Protein AF-X1EXQ2-F1 (afdb_monomer)

pLDDT: mean 96.94, std 2.35, range [81.19, 98.56]

Radius of gyration: 18.74 Å; Cα contacts (8 Å, |Δi|>4): 34; chains: 1; bounding box: 44×21×46 Å

Organism: NCBI:txid412755

Solvent-accessible surface area (backbone atoms only — not comparable to full-atom values): 4515 Å² total; per-residue (Å²): 133,84,50,69,66,57,52,31,51,55,49,25,52,52,47,58,66,44,48,61,58,50,51,56,50,51,61,62,41,47,59,54,52,45,55,54,55,51,72,72,60,80,49,68,70,58,42,52,54,49,40,53,52,52,69,72,56,75,89,78,81,82,58,40,65,61,49,30,56,53,51,49,56,63,75,71,111

Foldseek 3Di:
DDDLLRVLVVQLVVLVVCQVVVQVVLVVVLVVVLVVVVVVPPDDVVSVVSNVVSVPDHDDTDDSVVVSVVSSVVVVD

Mean predicted aligned error: 3.09 Å

Nearest PDB structures (foldseek):
  6fbv-assembly1_D  TM=4.678E-01  e=7.153E+00  Mycobacterium tuberculosis H37Rv

Secondary structure (DSSP, 8-state):
---HHHHHHHHHHHHHHHHHHHHHHHHHHHHHHHHHHHHTT--HHHHHHHHHHHHH-------HHHHHHHHHHHHT-

Structure (mmCIF, N/CA/C/O backbone):
data_AF-X1EXQ2-F1
#
_entry.id   AF-X1EXQ2-F1
#
loop_
_atom_site.group_PDB
_atom_site.id
_atom_site.type_symbol
_atom_site.label_atom_id
_atom_site.label_alt_id
_atom_site.label_comp_id
_atom_site.label_asym_id
_atom_site.label_entity_id
_atom_site.label_seq_id
_atom_site.pdbx_PDB_ins_code
_atom_site.Cartn_x
_atom_site.Cartn_y
_atom_site.Cartn_z
_atom_site.occupancy
_atom_site.B_iso_or_equiv
_atom_site.auth_seq_id
_atom_site.auth_comp_id
_atom_site.auth_asym_id
_atom_site.auth_atom_id
_atom_site.pdbx_PDB_model_num
ATOM 1 N N . MET A 1 1 ? 24.696 6.267 -23.476 1.00 81.19 1 MET A N 1
ATOM 2 C CA . MET A 1 1 ? 23.297 6.473 -23.042 1.00 81.19 1 MET A CA 1
ATOM 3 C C . MET A 1 1 ? 22.705 5.108 -22.749 1.00 81.19 1 MET A C 1
ATOM 5 O O . MET A 1 1 ? 22.903 4.238 -23.588 1.00 81.19 1 MET A O 1
ATOM 9 N N . PRO A 1 2 ? 22.060 4.889 -21.592 1.00 89.31 2 PRO A N 1
ATOM 10 C CA . PRO A 1 2 ? 21.374 3.629 -21.337 1.00 89.31 2 PRO A CA 1
ATOM 11 C C . PRO A 1 2 ? 20.213 3.449 -22.321 1.00 89.31 2 PRO A C 1
ATOM 13 O O . PRO A 1 2 ? 19.537 4.413 -22.687 1.00 89.31 2 PRO A O 1
ATOM 16 N N . THR A 1 3 ? 19.988 2.213 -22.738 1.00 96.69 3 THR A N 1
ATOM 17 C CA . THR A 1 3 ? 18.854 1.798 -23.564 1.00 96.69 3 THR A CA 1
ATOM 18 C C . THR A 1 3 ? 17.545 1.857 -22.774 1.00 96.69 3 THR A C 1
ATOM 20 O O . THR A 1 3 ? 17.526 1.845 -21.539 1.00 96.69 3 THR A O 1
ATOM 23 N N . ILE A 1 4 ? 16.418 1.862 -23.490 1.00 95.88 4 ILE A N 1
ATOM 24 C CA . ILE A 1 4 ? 15.082 1.758 -22.882 1.00 95.88 4 ILE A CA 1
ATOM 25 C C . ILE A 1 4 ? 14.979 0.484 -22.025 1.00 95.88 4 ILE A C 1
ATOM 27 O O . ILE A 1 4 ? 14.480 0.541 -20.904 1.00 95.88 4 ILE A O 1
ATOM 31 N N . ALA A 1 5 ? 15.509 -0.64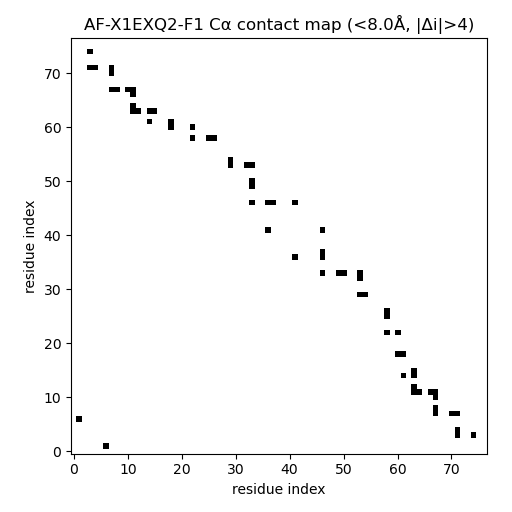7 -22.499 1.00 95.88 5 ALA A N 1
ATOM 32 C CA . ALA A 1 5 ? 15.491 -1.907 -21.756 1.00 95.88 5 ALA A CA 1
ATOM 33 C C . ALA A 1 5 ? 16.279 -1.822 -20.435 1.00 95.88 5 ALA A C 1
ATOM 35 O O . ALA A 1 5 ? 15.781 -2.241 -19.389 1.00 95.88 5 ALA A O 1
ATOM 36 N N . GLU A 1 6 ? 17.471 -1.218 -20.449 1.00 97.75 6 GLU A N 1
ATOM 37 C CA . GLU A 1 6 ? 18.280 -1.023 -19.237 1.00 97.75 6 GLU A CA 1
ATOM 38 C C . GLU A 1 6 ? 17.591 -0.088 -18.234 1.00 97.75 6 GLU A C 1
ATOM 40 O O . GLU A 1 6 ? 17.606 -0.337 -17.025 1.00 97.75 6 GLU A O 1
ATOM 45 N N . MET A 1 7 ? 16.940 0.974 -18.718 1.00 97.81 7 MET A N 1
ATOM 46 C CA . MET A 1 7 ? 16.174 1.886 -17.866 1.00 97.81 7 MET A CA 1
ATOM 47 C C . MET A 1 7 ? 14.941 1.210 -17.251 1.00 97.81 7 MET A C 1
ATOM 49 O O . MET A 1 7 ? 14.693 1.382 -16.052 1.00 97.81 7 MET A O 1
ATOM 53 N N . ALA A 1 8 ? 14.219 0.401 -18.030 1.00 97.94 8 ALA A N 1
ATOM 54 C CA . ALA A 1 8 ? 13.085 -0.384 -17.554 1.00 97.94 8 ALA A CA 1
ATOM 55 C C . ALA A 1 8 ? 13.528 -1.404 -16.492 1.00 97.94 8 ALA A C 1
ATOM 57 O O . ALA A 1 8 ? 12.980 -1.427 -15.391 1.00 97.94 8 ALA A O 1
ATOM 58 N N . SER A 1 9 ? 14.594 -2.170 -16.742 1.00 97.88 9 SER A N 1
ATOM 59 C CA . SER A 1 9 ? 15.134 -3.113 -15.751 1.00 97.88 9 SER A CA 1
ATOM 60 C C . SER A 1 9 ? 15.504 -2.405 -14.446 1.00 97.88 9 SER A C 1
ATOM 62 O O . SER A 1 9 ? 15.067 -2.802 -13.364 1.00 97.88 9 SER A O 1
ATOM 64 N N . LYS A 1 10 ? 16.228 -1.281 -14.540 1.00 98.06 10 LYS A N 1
ATOM 65 C CA . LYS A 1 10 ? 16.625 -0.480 -13.374 1.00 98.06 10 LYS A CA 1
ATOM 66 C C . LYS A 1 10 ? 15.421 -0.003 -12.558 1.00 98.06 10 LYS A C 1
ATOM 68 O O . LYS A 1 10 ? 15.488 0.028 -11.326 1.00 98.06 10 LYS A O 1
ATOM 73 N N . GLY A 1 11 ? 14.344 0.418 -13.217 1.00 97.75 11 GLY A N 1
ATOM 74 C CA . GLY A 1 11 ? 13.123 0.859 -12.547 1.00 97.75 11 GLY A CA 1
ATOM 75 C C . GLY A 1 11 ? 12.361 -0.289 -11.884 1.00 97.75 11 GLY A C 1
ATOM 76 O O . GLY A 1 11 ? 11.975 -0.162 -10.719 1.00 97.75 11 GLY A O 1
ATOM 77 N N . ALA A 1 12 ? 12.239 -1.432 -12.563 1.00 98.12 12 ALA A N 1
ATOM 78 C CA . ALA A 1 12 ? 11.595 -2.623 -12.019 1.00 98.12 12 ALA A CA 1
ATOM 79 C C . ALA A 1 12 ? 12.328 -3.119 -10.764 1.00 98.12 12 ALA A C 1
ATOM 81 O O . ALA A 1 12 ? 11.700 -3.379 -9.739 1.00 98.12 12 ALA A O 1
ATOM 82 N N . ASP A 1 13 ? 13.662 -3.135 -10.783 1.00 98.12 13 ASP A N 1
ATOM 83 C CA . ASP A 1 13 ? 14.468 -3.531 -9.626 1.00 98.12 13 ASP A CA 1
ATOM 84 C C . ASP A 1 13 ? 14.322 -2.572 -8.445 1.00 98.12 13 ASP A C 1
ATOM 86 O O . ASP A 1 13 ? 14.257 -2.995 -7.288 1.00 98.12 13 ASP A O 1
ATOM 90 N N . LYS A 1 14 ? 14.239 -1.263 -8.713 1.00 98.00 14 LYS A N 1
ATOM 91 C CA . LYS A 1 14 ? 13.941 -0.275 -7.667 1.00 98.00 14 LYS A CA 1
ATOM 92 C C . LYS A 1 14 ? 12.572 -0.529 -7.044 1.00 98.00 14 LYS A C 1
ATOM 94 O O . LYS A 1 14 ? 12.451 -0.468 -5.822 1.00 98.00 14 LYS A O 1
ATOM 99 N N . LEU A 1 15 ? 11.563 -0.820 -7.863 1.00 97.88 15 LEU A N 1
ATOM 100 C CA . LEU A 1 15 ? 10.213 -1.096 -7.389 1.00 97.88 15 LEU A CA 1
ATOM 101 C C . LEU A 1 15 ? 10.156 -2.396 -6.574 1.00 97.88 15 LEU A C 1
ATOM 103 O O . LEU A 1 15 ? 9.591 -2.384 -5.483 1.00 97.88 15 LEU A O 1
ATOM 107 N N . ARG A 1 16 ? 10.828 -3.465 -7.026 1.00 97.25 16 ARG A N 1
ATOM 108 C CA . ARG A 1 16 ? 10.981 -4.727 -6.276 1.00 97.25 16 ARG A CA 1
ATOM 109 C C . ARG A 1 16 ? 11.591 -4.492 -4.897 1.00 97.25 16 ARG A C 1
ATOM 111 O O . ARG A 1 16 ? 11.022 -4.920 -3.899 1.00 97.25 16 ARG A O 1
ATOM 118 N N . ARG A 1 17 ? 12.700 -3.747 -4.819 1.00 96.75 17 ARG A N 1
ATOM 119 C CA . ARG A 1 17 ? 13.340 -3.418 -3.531 1.00 96.75 17 ARG A CA 1
ATOM 120 C C . ARG A 1 17 ? 12.431 -2.595 -2.617 1.00 96.75 17 ARG A C 1
ATOM 122 O O . ARG A 1 17 ? 12.426 -2.807 -1.410 1.00 96.75 17 ARG A O 1
ATOM 129 N N . LYS A 1 18 ? 11.656 -1.664 -3.179 1.00 96.94 18 LYS A N 1
ATOM 130 C CA . LYS A 1 18 ? 10.762 -0.789 -2.407 1.00 96.94 18 LYS A CA 1
ATOM 131 C C . LYS A 1 18 ? 9.485 -1.498 -1.934 1.00 96.94 18 LYS A C 1
ATOM 133 O O . LYS A 1 18 ? 8.895 -1.066 -0.945 1.00 96.94 18 LYS A O 1
ATOM 138 N N . ALA A 1 19 ? 9.064 -2.571 -2.607 1.00 95.06 19 ALA A N 1
ATOM 139 C CA . ALA A 1 19 ? 7.791 -3.243 -2.352 1.00 95.06 19 ALA A CA 1
ATOM 140 C C . ALA A 1 19 ? 7.628 -3.692 -0.889 1.00 95.06 19 ALA A C 1
ATOM 142 O O . ALA A 1 19 ? 6.559 -3.489 -0.313 1.00 95.06 19 ALA A O 1
ATOM 143 N N . GLY A 1 20 ? 8.694 -4.216 -0.270 1.00 92.44 20 GLY A N 1
ATOM 144 C CA . GLY A 1 20 ? 8.679 -4.611 1.142 1.00 92.44 20 GLY A CA 1
ATOM 145 C C . GLY A 1 20 ? 8.411 -3.428 2.078 1.00 92.44 20 GLY A C 1
ATOM 146 O O . GLY A 1 20 ? 7.483 -3.465 2.883 1.00 92.44 20 GLY A O 1
ATOM 147 N N . THR A 1 21 ? 9.149 -2.325 1.913 1.00 97.12 21 THR A N 1
ATOM 148 C CA . THR A 1 21 ? 8.948 -1.106 2.715 1.00 97.12 21 THR A CA 1
ATOM 149 C C . THR A 1 21 ? 7.560 -0.499 2.514 1.00 97.12 21 THR A C 1
ATOM 151 O O . THR A 1 21 ? 6.989 0.037 3.463 1.00 97.12 21 THR A O 1
ATOM 154 N N . MET A 1 22 ? 6.996 -0.577 1.304 1.00 97.81 22 MET A N 1
ATOM 155 C CA . MET A 1 22 ? 5.633 -0.104 1.035 1.00 97.81 22 MET A CA 1
ATOM 156 C C . MET A 1 22 ? 4.589 -0.901 1.819 1.00 97.81 22 MET A C 1
ATOM 158 O O . MET A 1 22 ? 3.721 -0.285 2.435 1.00 97.81 22 MET A O 1
ATOM 162 N N . ALA A 1 23 ? 4.708 -2.232 1.858 1.00 96.69 23 ALA A N 1
ATOM 163 C CA . ALA A 1 23 ? 3.807 -3.084 2.630 1.00 96.69 23 ALA A CA 1
ATOM 164 C C . ALA A 1 23 ? 3.877 -2.753 4.130 1.00 96.69 23 ALA A C 1
ATOM 166 O O . ALA A 1 23 ? 2.859 -2.443 4.747 1.00 96.69 23 ALA A O 1
ATOM 167 N N . SER A 1 24 ? 5.084 -2.713 4.706 1.00 96.62 24 SER A N 1
ATOM 168 C CA . SER A 1 24 ? 5.260 -2.386 6.129 1.00 96.62 24 SER A CA 1
ATOM 169 C C . SER A 1 24 ? 4.765 -0.977 6.473 1.00 96.62 24 SER A C 1
ATOM 171 O O . SER A 1 24 ? 4.152 -0.772 7.520 1.00 96.62 24 SER A O 1
ATOM 173 N N . SER A 1 25 ? 4.991 -0.000 5.588 1.00 97.38 25 SER A N 1
ATOM 174 C CA . SER A 1 25 ? 4.531 1.379 5.795 1.00 97.38 25 SER A CA 1
ATOM 175 C C . SER A 1 25 ? 3.009 1.497 5.736 1.00 97.38 25 SER A C 1
ATOM 177 O O . SER A 1 25 ? 2.439 2.270 6.506 1.00 97.38 25 SER A O 1
ATOM 179 N N . TYR A 1 26 ? 2.358 0.744 4.843 1.00 98.06 26 TYR A N 1
ATOM 180 C CA . TYR A 1 26 ? 0.902 0.694 4.737 1.00 98.06 26 TYR A CA 1
ATOM 181 C C . TYR A 1 26 ? 0.278 0.143 6.021 1.00 98.06 26 TYR A C 1
ATOM 183 O O . TYR A 1 26 ? -0.558 0.816 6.622 1.00 98.06 26 TYR A O 1
ATOM 191 N N . GLU A 1 27 ? 0.739 -1.016 6.499 1.00 96.38 27 GLU A N 1
ATOM 192 C CA . GLU A 1 27 ? 0.206 -1.622 7.727 1.00 96.38 27 GLU A CA 1
ATOM 193 C C . GLU A 1 27 ? 0.432 -0.715 8.946 1.00 96.38 27 GLU A C 1
ATOM 195 O O . GLU A 1 27 ? -0.488 -0.471 9.728 1.00 96.38 27 GLU A O 1
ATOM 200 N N . ALA A 1 28 ? 1.612 -0.096 9.058 1.00 94.75 28 ALA A N 1
ATOM 201 C CA . ALA A 1 28 ? 1.887 0.880 10.112 1.00 94.75 28 ALA A CA 1
ATOM 202 C C . ALA A 1 28 ? 1.005 2.144 10.016 1.00 94.75 28 ALA A C 1
ATOM 204 O O . ALA A 1 28 ? 0.744 2.802 11.027 1.00 94.75 28 ALA A O 1
ATOM 205 N N . ALA A 1 29 ? 0.558 2.525 8.815 1.00 97.75 29 ALA A N 1
ATOM 206 C CA . ALA A 1 29 ? -0.303 3.688 8.611 1.00 97.75 29 ALA A CA 1
ATOM 207 C C . ALA A 1 29 ? -1.758 3.440 9.030 1.00 97.75 29 ALA A C 1
ATOM 209 O O . ALA A 1 29 ? -2.416 4.395 9.444 1.00 97.75 29 ALA A O 1
ATOM 210 N N . LYS A 1 30 ? -2.243 2.190 8.994 1.00 97.94 30 LYS A N 1
ATOM 211 C CA . LYS A 1 30 ? -3.620 1.833 9.386 1.00 97.94 30 LYS A CA 1
ATOM 212 C C . LYS A 1 30 ? -3.950 2.311 10.800 1.00 97.94 30 LYS A C 1
ATOM 214 O O . LYS A 1 30 ? -4.963 2.976 11.002 1.00 97.94 30 LYS A O 1
ATOM 219 N N . GLY A 1 31 ? -3.055 2.055 11.758 1.00 95.12 31 GLY A N 1
ATOM 220 C CA . GLY A 1 31 ? -3.233 2.494 13.145 1.00 95.12 31 GLY A CA 1
ATOM 221 C C . GLY A 1 31 ? -3.355 4.015 13.264 1.00 95.12 31 GLY A C 1
ATOM 222 O O . GLY A 1 31 ? -4.317 4.520 13.838 1.00 95.12 31 GLY A O 1
ATOM 223 N N . ARG A 1 32 ? -2.435 4.760 12.633 1.00 96.88 32 ARG A N 1
ATOM 224 C CA . ARG A 1 32 ? -2.466 6.234 12.636 1.00 96.88 32 ARG A CA 1
ATOM 225 C C . ARG A 1 32 ? -3.733 6.788 11.990 1.00 96.88 32 ARG A C 1
ATOM 227 O O . ARG A 1 32 ? -4.287 7.763 12.487 1.00 96.88 32 ARG A O 1
ATOM 234 N N . ALA A 1 33 ? -4.198 6.168 10.908 1.00 97.75 33 ALA A N 1
ATOM 235 C CA . ALA A 1 33 ? -5.418 6.575 10.225 1.00 97.75 33 ALA A CA 1
ATOM 236 C C . ALA A 1 33 ? -6.641 6.464 11.151 1.00 97.75 33 ALA A C 1
ATOM 238 O O . ALA A 1 33 ? -7.401 7.422 11.271 1.00 97.75 33 ALA A O 1
ATOM 239 N N . VAL A 1 34 ? -6.790 5.344 11.870 1.00 97.75 34 VAL A N 1
ATOM 240 C CA . VAL A 1 34 ? -7.883 5.143 12.839 1.00 97.75 34 VAL A CA 1
ATOM 241 C C . VAL A 1 34 ? -7.794 6.127 14.005 1.00 97.75 34 VAL A C 1
ATOM 243 O O . VAL A 1 34 ? -8.801 6.750 14.344 1.00 97.75 34 VAL A O 1
ATOM 246 N N . THR A 1 35 ? -6.609 6.298 14.600 1.00 97.62 35 THR A N 1
ATOM 247 C CA . THR A 1 35 ? -6.395 7.239 15.713 1.00 97.62 35 THR A CA 1
ATOM 248 C C . THR A 1 35 ? -6.755 8.666 15.312 1.00 97.62 35 THR A C 1
ATOM 250 O O . THR A 1 35 ? -7.526 9.328 16.005 1.00 97.62 35 THR A O 1
ATOM 253 N N . ASN A 1 36 ? -6.249 9.127 14.169 1.00 97.94 36 ASN A N 1
ATOM 254 C CA . ASN A 1 36 ? -6.471 10.496 13.718 1.00 97.94 36 ASN A CA 1
ATOM 255 C C . ASN A 1 36 ? -7.924 10.724 13.296 1.00 97.94 36 ASN A C 1
ATOM 257 O O . ASN A 1 36 ? -8.482 11.770 13.606 1.00 97.94 36 ASN A O 1
ATOM 261 N N . PHE A 1 37 ? -8.565 9.749 12.642 1.00 98.19 37 PHE A N 1
ATOM 262 C CA . PHE A 1 37 ? -9.979 9.855 12.280 1.00 98.19 37 PHE A CA 1
ATOM 263 C C . PHE A 1 37 ? -10.877 9.981 13.518 1.00 98.19 37 PHE A C 1
ATOM 265 O O . PHE A 1 37 ? -11.789 10.806 13.536 1.00 98.19 37 PHE A O 1
ATOM 272 N N . ALA A 1 38 ? -10.595 9.207 14.572 1.00 97.56 38 ALA A N 1
ATOM 273 C CA . ALA A 1 38 ? -11.328 9.291 15.834 1.00 97.56 38 ALA A CA 1
ATOM 274 C C . ALA A 1 38 ? -11.167 10.665 16.509 1.00 97.56 38 ALA A C 1
ATOM 276 O O . ALA A 1 38 ? -12.139 11.201 17.039 1.00 97.56 38 ALA A O 1
ATOM 277 N N . ALA A 1 39 ? -9.970 11.259 16.440 1.00 98.00 39 ALA A N 1
ATOM 278 C CA . ALA A 1 39 ? -9.679 12.565 17.031 1.00 98.00 39 ALA A CA 1
ATOM 279 C C . ALA A 1 39 ? -10.480 13.724 16.405 1.00 98.00 39 ALA A C 1
ATOM 281 O O . ALA A 1 39 ? -10.686 14.739 17.063 1.00 98.00 39 ALA A O 1
ATOM 282 N N . VAL A 1 40 ? -10.973 13.578 15.168 1.00 97.25 40 VAL A N 1
ATOM 283 C CA . VAL A 1 40 ? -11.810 14.602 14.513 1.00 97.25 40 VAL A CA 1
ATOM 284 C C . VAL A 1 40 ? -13.206 14.707 15.146 1.00 97.25 40 VAL A C 1
ATOM 286 O O . VAL A 1 40 ? -13.844 15.752 15.053 1.00 97.25 40 VAL A O 1
ATOM 289 N N . GLY A 1 41 ? -13.699 13.656 15.811 1.00 95.75 41 GLY A N 1
ATOM 290 C CA . GLY A 1 41 ? -14.964 13.724 16.550 1.00 95.75 41 GLY A CA 1
ATOM 291 C C . GLY A 1 41 ? -16.232 13.552 15.704 1.00 95.75 41 GLY A C 1
ATOM 292 O O . GLY A 1 41 ? -17.287 14.058 16.070 1.00 95.75 41 GLY A O 1
ATOM 293 N N . P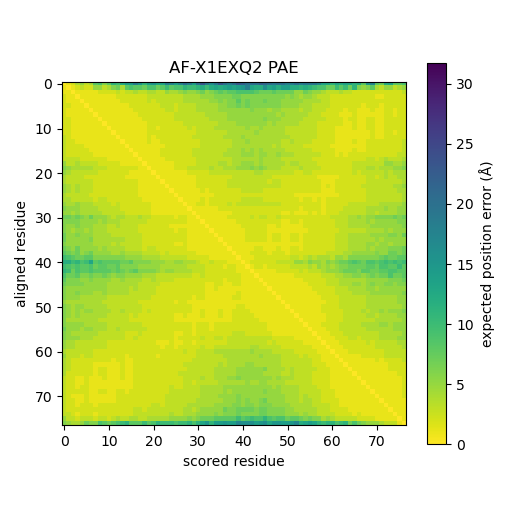HE A 1 42 ? -16.190 12.788 14.605 1.00 95.50 42 PHE A N 1
ATOM 294 C CA . PHE A 1 42 ? -17.361 12.517 13.745 1.00 95.50 42 PHE A CA 1
ATOM 295 C C . PHE A 1 42 ? -18.487 11.667 14.380 1.00 95.50 42 PHE A C 1
ATOM 297 O O . PHE A 1 42 ? -19.424 11.256 13.689 1.00 95.50 42 PHE A O 1
ATOM 304 N N . GLY A 1 43 ? -18.394 11.365 15.673 1.00 97.69 43 GLY A N 1
ATOM 305 C CA . GLY A 1 43 ? -19.317 10.494 16.391 1.00 97.69 43 GLY A CA 1
ATOM 306 C C . GLY A 1 43 ? -18.946 9.002 16.330 1.00 97.69 43 GLY A C 1
ATOM 307 O O . GLY A 1 43 ? -18.123 8.571 15.507 1.00 97.69 43 GLY A O 1
ATOM 308 N N . PRO A 1 44 ? -19.550 8.189 17.217 1.00 97.38 44 PRO A N 1
ATOM 309 C CA . PRO A 1 44 ? -19.137 6.805 17.451 1.00 97.38 44 PRO A CA 1
ATOM 310 C C . PRO A 1 44 ? -19.409 5.887 16.254 1.00 97.38 44 PRO A C 1
ATOM 312 O O . PRO A 1 44 ? -18.518 5.145 15.846 1.00 97.38 44 PRO A O 1
ATOM 315 N N . THR A 1 45 ? -20.588 5.975 15.632 1.00 98.19 45 THR A N 1
ATOM 316 C CA . THR A 1 45 ? -20.971 5.092 14.515 1.00 98.19 45 THR A CA 1
ATOM 317 C C . THR A 1 45 ? -20.057 5.267 13.304 1.00 98.19 45 THR A C 1
ATOM 319 O O . THR A 1 45 ? -19.576 4.286 12.739 1.00 98.19 45 THR A O 1
ATOM 322 N N . ARG A 1 46 ? -19.755 6.514 12.914 1.00 98.12 46 ARG A N 1
ATOM 323 C CA . ARG A 1 46 ? -18.886 6.780 11.757 1.00 98.12 46 ARG A CA 1
ATOM 324 C C . ARG A 1 46 ? -17.450 6.328 12.020 1.00 98.12 46 ARG A C 1
ATOM 326 O O . ARG A 1 46 ? -16.829 5.741 11.140 1.00 98.12 46 ARG A O 1
ATOM 333 N N . THR A 1 47 ? -16.954 6.550 13.235 1.00 98.31 47 THR A N 1
ATOM 334 C CA . THR A 1 47 ? -15.622 6.097 13.662 1.00 98.31 47 THR A CA 1
ATOM 335 C C . THR A 1 47 ? -15.514 4.571 13.675 1.00 98.31 47 THR A C 1
ATOM 337 O O . THR A 1 47 ? -14.517 4.033 13.197 1.00 98.31 47 THR A O 1
ATOM 340 N N . ALA A 1 48 ? -16.539 3.866 14.163 1.00 98.25 48 ALA A N 1
ATOM 341 C CA . ALA A 1 48 ? -16.576 2.404 14.168 1.00 98.25 48 ALA A CA 1
ATOM 342 C C . ALA A 1 48 ? -16.565 1.825 12.744 1.00 98.25 48 ALA A C 1
ATOM 344 O O . ALA A 1 48 ? -15.747 0.958 12.437 1.00 98.25 48 ALA A O 1
ATOM 345 N N . ASN A 1 49 ? -17.403 2.364 11.852 1.00 98.56 49 ASN A N 1
ATOM 346 C CA . ASN A 1 49 ? -17.451 1.935 10.452 1.00 98.56 49 ASN A CA 1
ATOM 347 C C . ASN A 1 49 ? -16.120 2.196 9.731 1.00 98.56 49 ASN A C 1
ATOM 349 O O . ASN A 1 49 ? -15.630 1.332 9.005 1.00 98.56 49 ASN A O 1
ATOM 353 N N . TYR A 1 50 ? -15.506 3.362 9.960 1.00 98.31 50 TYR A N 1
ATOM 354 C CA . TYR A 1 50 ? -14.196 3.688 9.396 1.00 98.31 50 TYR A CA 1
ATOM 355 C C . TYR A 1 50 ? -13.117 2.711 9.869 1.00 98.31 50 TYR A C 1
ATOM 357 O O . TYR A 1 50 ? -12.372 2.174 9.050 1.00 98.31 50 TYR A O 1
ATOM 365 N N . ARG A 1 51 ? -13.061 2.440 11.180 1.00 98.31 51 ARG A N 1
ATOM 366 C CA . ARG A 1 51 ? -12.121 1.47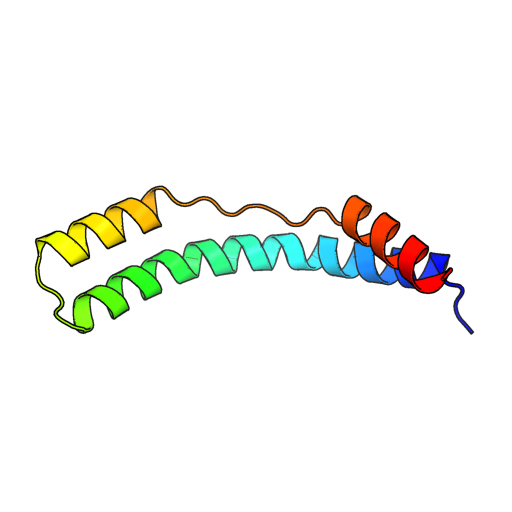5 11.759 1.00 98.31 51 ARG A CA 1
ATOM 367 C C . ARG A 1 51 ? -12.274 0.098 11.119 1.00 98.31 51 ARG A C 1
ATOM 369 O O . ARG A 1 51 ? -11.277 -0.445 10.661 1.00 98.31 51 ARG A O 1
ATOM 376 N N . SER A 1 52 ? -13.500 -0.416 11.032 1.00 98.38 52 SER A N 1
ATOM 377 C CA . SER A 1 52 ? -13.774 -1.719 10.415 1.00 98.38 52 SER A CA 1
ATOM 378 C C . SER A 1 52 ? -13.307 -1.769 8.955 1.00 98.38 52 SER A C 1
ATOM 380 O O . SER A 1 52 ? -12.655 -2.728 8.543 1.00 98.38 52 SER A O 1
ATOM 382 N N . GLY A 1 53 ? -13.558 -0.701 8.190 1.00 98.38 53 GLY A N 1
ATOM 383 C CA . GLY A 1 53 ? -13.078 -0.582 6.814 1.00 98.38 53 GLY A CA 1
ATOM 384 C C . GLY A 1 53 ? -11.552 -0.594 6.713 1.00 98.38 53 GLY A C 1
ATOM 385 O O .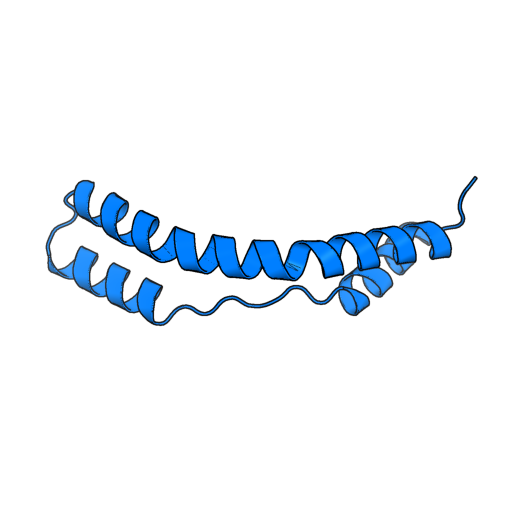 GLY A 1 53 ? -10.998 -1.304 5.876 1.00 98.38 53 GLY A O 1
ATOM 386 N N . VAL A 1 54 ? -10.859 0.145 7.585 1.00 98.19 54 VAL A N 1
ATOM 387 C CA . VAL A 1 54 ? -9.391 0.140 7.635 1.00 98.19 54 VAL A CA 1
ATOM 388 C C . VAL A 1 54 ? -8.870 -1.240 8.027 1.00 98.19 54 VAL A C 1
ATOM 390 O O . VAL A 1 54 ? -7.989 -1.754 7.350 1.00 98.19 54 VAL A O 1
ATOM 393 N N . GLU A 1 55 ? -9.409 -1.872 9.067 1.00 96.88 55 GLU A N 1
ATOM 394 C CA . GLU A 1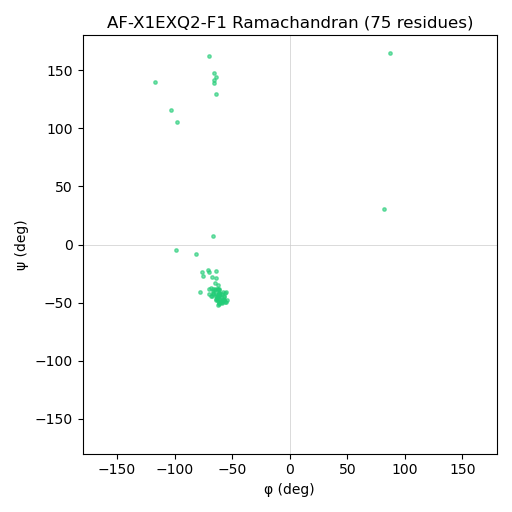 55 ? -8.991 -3.206 9.520 1.00 96.88 55 GLU A CA 1
ATOM 395 C C . GLU A 1 55 ? -9.108 -4.251 8.405 1.00 96.88 55 GLU A C 1
ATOM 397 O O . GLU A 1 55 ? -8.143 -4.981 8.159 1.00 96.88 55 GLU A O 1
ATOM 402 N N . ALA A 1 56 ? -10.227 -4.250 7.672 1.00 97.81 56 ALA A N 1
ATOM 403 C CA . ALA A 1 56 ? -10.476 -5.152 6.549 1.00 97.81 56 ALA A CA 1
ATOM 404 C C . ALA A 1 56 ? -9.628 -4.847 5.300 1.00 97.81 56 ALA A C 1
ATOM 406 O O . ALA A 1 56 ? -9.432 -5.732 4.460 1.00 97.81 56 ALA A O 1
ATOM 407 N N . ALA A 1 57 ? -9.127 -3.617 5.156 1.00 97.81 57 ALA A N 1
ATOM 408 C CA . ALA A 1 57 ? -8.342 -3.215 3.999 1.00 97.81 57 ALA A CA 1
ATOM 409 C C . ALA A 1 57 ? -7.001 -3.961 3.939 1.00 97.81 57 ALA A C 1
ATOM 411 O O . ALA A 1 57 ? -6.313 -4.152 4.949 1.00 97.81 57 ALA A O 1
ATOM 412 N N . ARG A 1 58 ? -6.628 -4.367 2.723 1.00 96.75 58 ARG A N 1
ATOM 413 C CA . ARG A 1 58 ? -5.409 -5.127 2.437 1.00 96.75 58 ARG A CA 1
ATOM 414 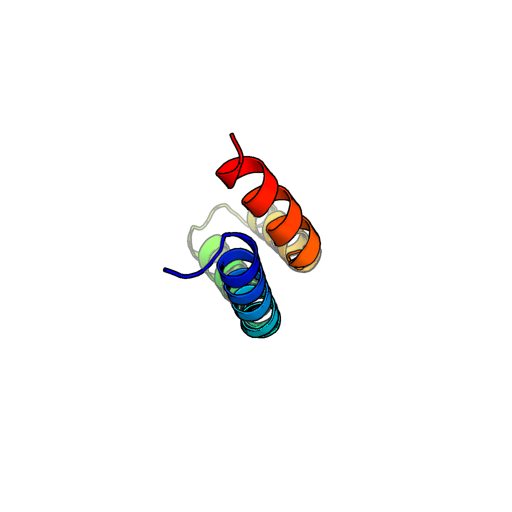C C . ARG A 1 58 ? -4.493 -4.324 1.531 1.00 96.75 58 ARG A C 1
ATOM 416 O O . ARG A 1 58 ? -4.950 -3.716 0.562 1.00 96.75 58 ARG A O 1
ATOM 423 N N . TYR A 1 59 ? -3.197 -4.381 1.813 1.00 97.06 59 TYR A N 1
ATOM 424 C CA . TYR A 1 59 ? -2.190 -3.881 0.893 1.00 97.06 59 TYR A CA 1
ATOM 425 C C . TYR A 1 59 ? -2.199 -4.694 -0.407 1.00 97.06 59 TYR A C 1
ATOM 427 O O . TYR A 1 59 ? -2.113 -5.922 -0.381 1.00 97.06 59 TYR A O 1
ATOM 435 N N . ILE A 1 60 ? -2.260 -4.004 -1.546 1.00 96.69 60 ILE A N 1
ATOM 436 C CA . ILE A 1 60 ? -2.080 -4.610 -2.866 1.00 96.69 60 ILE A CA 1
ATOM 437 C C . ILE A 1 60 ? -0.682 -4.252 -3.355 1.00 96.69 60 ILE A C 1
ATOM 439 O O . ILE A 1 60 ? -0.367 -3.079 -3.565 1.00 96.69 60 ILE A O 1
ATOM 443 N N . ALA A 1 61 ? 0.163 -5.269 -3.514 1.00 96.25 61 ALA A N 1
ATOM 444 C CA . ALA A 1 61 ? 1.530 -5.070 -3.964 1.00 96.25 61 ALA A CA 1
ATOM 445 C C . ALA A 1 61 ? 1.568 -4.539 -5.409 1.00 96.25 61 ALA A C 1
ATOM 447 O O . ALA A 1 61 ? 0.774 -4.975 -6.247 1.00 96.25 61 ALA A O 1
ATOM 448 N N . PRO A 1 62 ? 2.491 -3.613 -5.728 1.00 96.19 62 PRO A N 1
ATOM 449 C CA . PRO A 1 62 ? 2.726 -3.217 -7.105 1.00 96.19 62 PRO A CA 1
ATOM 450 C C . PRO A 1 62 ? 3.300 -4.397 -7.894 1.00 96.19 62 PRO A C 1
ATOM 452 O O . PRO A 1 62 ? 4.068 -5.187 -7.352 1.00 96.19 62 PRO A O 1
ATOM 455 N N . ASP A 1 63 ? 2.966 -4.466 -9.182 1.00 97.38 63 ASP A N 1
ATOM 456 C CA . ASP A 1 63 ? 3.510 -5.442 -10.129 1.00 97.38 63 ASP A CA 1
ATOM 457 C C . ASP A 1 63 ? 4.659 -4.792 -10.928 1.00 97.38 63 ASP A C 1
ATOM 459 O O . ASP A 1 63 ? 4.402 -3.955 -11.807 1.00 97.38 63 ASP A O 1
ATOM 463 N N . PRO A 1 64 ? 5.931 -5.131 -10.631 1.00 97.69 64 PRO A N 1
ATOM 464 C CA . PRO A 1 64 ? 7.082 -4.539 -11.304 1.00 97.69 64 PRO A CA 1
ATOM 465 C C . PRO A 1 64 ? 7.196 -4.938 -12.773 1.00 97.69 64 PRO A C 1
ATOM 467 O O . PRO A 1 64 ? 7.714 -4.159 -13.574 1.00 97.69 64 PRO A O 1
ATOM 470 N N . ASP A 1 65 ? 6.694 -6.113 -13.144 1.00 97.44 65 ASP A N 1
ATO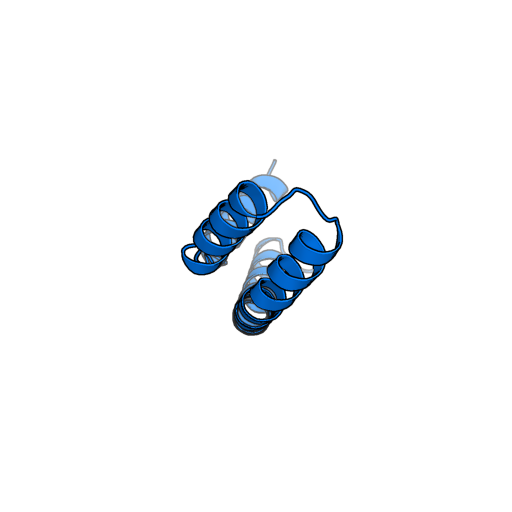M 471 C CA . ASP A 1 65 ? 6.780 -6.613 -14.512 1.00 97.44 65 ASP A CA 1
ATOM 472 C C . ASP A 1 65 ? 5.731 -5.927 -15.384 1.00 97.44 65 ASP A C 1
ATOM 474 O O . ASP A 1 65 ? 6.031 -5.493 -16.498 1.00 97.44 65 ASP A O 1
ATOM 478 N N . LYS A 1 66 ? 4.515 -5.736 -14.857 1.00 97.88 66 LYS A N 1
ATOM 479 C CA . LYS A 1 66 ? 3.498 -4.887 -15.492 1.00 97.88 66 LYS A CA 1
ATOM 480 C C . LYS A 1 66 ? 3.982 -3.451 -15.632 1.00 97.88 66 LYS A C 1
ATOM 482 O O . LYS A 1 66 ? 3.800 -2.860 -16.694 1.00 97.88 66 LYS A O 1
ATOM 487 N N . TRP A 1 67 ? 4.605 -2.896 -14.590 1.00 98.06 67 TRP A N 1
ATOM 488 C CA . TRP A 1 67 ? 5.194 -1.560 -14.663 1.00 98.06 67 TRP A CA 1
ATOM 489 C C . TRP A 1 67 ? 6.244 -1.477 -15.781 1.00 98.06 67 TRP A C 1
ATOM 491 O O . TRP A 1 67 ? 6.170 -0.568 -16.604 1.00 98.06 67 TRP A O 1
ATOM 501 N N . SER A 1 68 ? 7.153 -2.454 -15.857 1.00 98.12 68 SER A N 1
ATOM 502 C CA . SER A 1 68 ? 8.212 -2.510 -16.871 1.00 98.12 68 SER A CA 1
ATOM 503 C C . SER A 1 68 ? 7.635 -2.542 -18.290 1.00 98.12 68 SER A C 1
ATOM 505 O O . SER A 1 68 ? 7.981 -1.693 -19.110 1.00 98.12 68 SER A O 1
ATOM 507 N N . ARG A 1 69 ? 6.672 -3.442 -18.556 1.00 97.94 69 ARG A N 1
ATOM 508 C CA . ARG A 1 69 ? 6.003 -3.552 -19.867 1.00 97.94 69 ARG A CA 1
ATOM 509 C C . ARG A 1 69 ? 5.340 -2.242 -20.291 1.00 97.94 69 ARG A C 1
ATOM 511 O O . ARG A 1 69 ? 5.546 -1.787 -21.413 1.00 97.94 69 ARG A O 1
ATOM 518 N N . ASN A 1 70 ? 4.576 -1.623 -19.391 1.00 97.94 70 ASN A N 1
ATOM 519 C CA . ASN A 1 70 ? 3.865 -0.380 -19.690 1.00 97.94 70 ASN A CA 1
ATOM 520 C C . ASN A 1 70 ? 4.826 0.790 -19.919 1.00 97.94 70 ASN A C 1
ATOM 522 O O . ASN A 1 70 ? 4.590 1.625 -20.788 1.00 97.94 70 ASN A O 1
ATOM 526 N N . TRP A 1 71 ? 5.907 0.859 -19.142 1.00 98.06 71 TRP A N 1
ATOM 527 C CA . TRP A 1 71 ? 6.894 1.920 -19.278 1.00 98.06 71 TRP A CA 1
ATOM 528 C C . TRP A 1 71 ? 7.669 1.802 -20.592 1.00 98.06 71 TRP A C 1
ATOM 530 O O . TRP A 1 71 ? 7.809 2.795 -21.300 1.00 98.06 71 TRP A O 1
ATOM 540 N N . THR A 1 72 ? 8.111 0.594 -20.962 1.00 98.06 72 THR A N 1
ATOM 541 C CA . THR A 1 72 ? 8.768 0.354 -22.254 1.00 98.06 72 THR A CA 1
ATOM 542 C C . THR A 1 72 ? 7.861 0.736 -23.417 1.00 98.06 72 THR A C 1
ATOM 544 O O . THR A 1 72 ? 8.313 1.478 -24.284 1.00 98.06 72 THR A O 1
ATOM 547 N N . ALA A 1 73 ? 6.593 0.306 -23.401 1.00 97.81 73 ALA A N 1
ATOM 548 C CA . ALA A 1 73 ? 5.627 0.670 -24.437 1.00 97.81 73 ALA A CA 1
ATOM 549 C C . ALA A 1 73 ? 5.489 2.195 -24.566 1.00 97.81 73 ALA A C 1
ATOM 551 O O . ALA A 1 73 ? 5.558 2.727 -25.667 1.00 97.81 73 ALA A O 1
ATOM 552 N N . LYS A 1 74 ? 5.398 2.911 -23.437 1.00 97.62 74 LYS A N 1
ATOM 553 C CA . LYS A 1 74 ? 5.260 4.372 -23.430 1.00 97.62 74 LYS A CA 1
ATOM 554 C C . LYS A 1 74 ? 6.482 5.111 -23.985 1.00 97.62 74 LYS A C 1
ATOM 556 O O . LYS A 1 74 ? 6.335 6.191 -24.538 1.00 97.62 74 LYS A O 1
ATOM 561 N N . MET A 1 75 ? 7.687 4.580 -23.792 1.00 97.19 75 MET A N 1
ATOM 562 C CA . MET A 1 75 ? 8.922 5.202 -24.295 1.00 97.19 75 MET A CA 1
ATOM 563 C C . MET A 1 75 ? 9.201 4.894 -25.770 1.00 97.19 75 MET A C 1
ATOM 565 O O . MET A 1 75 ? 10.154 5.436 -26.322 1.00 97.19 75 MET A O 1
ATOM 569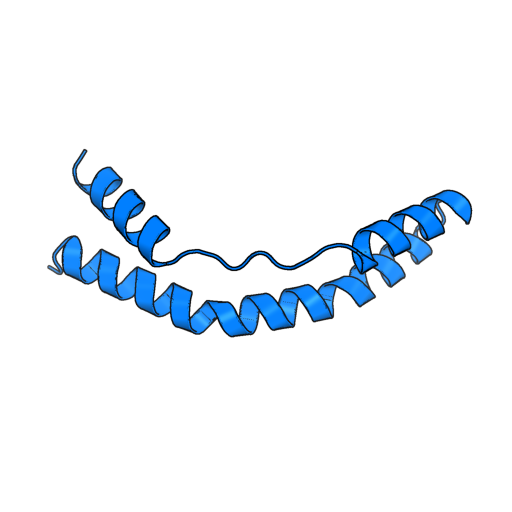 N N . GLN A 1 76 ? 8.425 3.994 -26.376 1.00 94.62 76 GLN A N 1
ATOM 570 C CA . GLN A 1 76 ? 8.512 3.629 -27.791 1.00 94.62 76 GLN A CA 1
ATOM 571 C C . GLN A 1 76 ? 7.465 4.341 -28.663 1.00 94.62 76 GLN A C 1
ATOM 573 O O . GLN A 1 76 ? 7.492 4.152 -29.877 1.00 94.62 76 GLN A O 1
ATOM 578 N N . GLU A 1 77 ? 6.555 5.111 -28.057 1.00 92.25 77 GLU A N 1
ATOM 579 C CA . GLU A 1 77 ? 5.651 6.041 -28.755 1.00 92.25 77 GLU A CA 1
ATOM 580 C C . GLU A 1 77 ? 6.424 7.210 -29.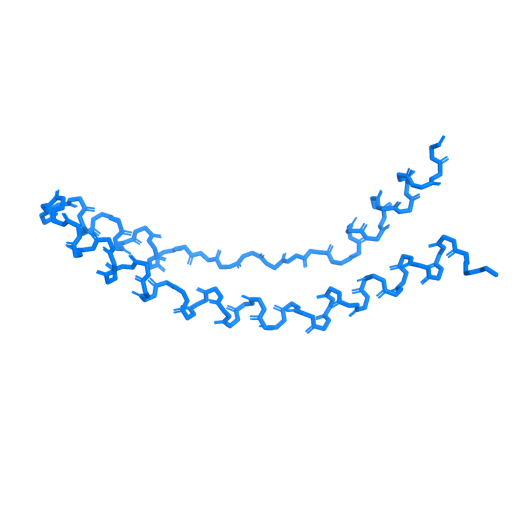381 1.00 92.25 77 GLU A C 1
ATOM 582 O O . GLU A 1 77 ? 6.066 7.590 -30.518 1.00 92.25 77 GLU A O 1
#

Sequence (77 aa):
MPTIAEMASKGADKLRRKAGTMASSYEAAKGRAVTNFAAVGFGPTRTANYRSGVEAARYIAPDPDKWSRNWTAKMQE